Protein AF-A0AAW2WZ30-F1 (afdb_monomer_lite)

Foldseek 3Di:
DDPDDDDPVVVVVLVVLLVVLLCLLQPVQDDPVVSVVLSVQLVVLVVVLCVLVVDDDVCVVPVVCVVVSVVCSVVVCVVSVVSNVVSSVVSLVSLVVVVVVVVPDDDDDDVVVVVSCPRNSNVLVVVQVVQPDPPDRSDPVVSSVVSVVSSVD

pLDDT: mean 79.48, std 13.94, range [42.12, 94.94]

Structure (mmCIF, N/CA/C/O backbone):
data_AF-A0AAW2WZ30-F1
#
_entry.id   AF-A0AAW2WZ30-F1
#
loop_
_atom_site.group_PDB
_atom_site.id
_atom_site.type_symbol
_atom_site.label_atom_id
_atom_site.label_alt_id
_atom_site.label_comp_id
_atom_site.label_asym_id
_atom_site.label_entity_id
_atom_site.label_seq_id
_atom_site.pdbx_PDB_ins_code
_atom_site.Cartn_x
_atom_site.Cartn_y
_atom_site.Cartn_z
_atom_site.occupancy
_atom_site.B_iso_or_equiv
_atom_site.auth_seq_id
_atom_site.auth_comp_id
_atom_site.auth_asym_id
_atom_site.auth_atom_id
_atom_site.pdbx_PDB_model_num
ATOM 1 N N . MET A 1 1 ? 11.221 -29.443 4.998 1.00 47.12 1 MET A N 1
ATOM 2 C CA . MET A 1 1 ? 10.016 -29.502 5.860 1.00 47.12 1 MET A CA 1
ATOM 3 C C . MET A 1 1 ? 10.246 -30.520 6.968 1.00 47.12 1 MET A C 1
ATOM 5 O O . MET A 1 1 ? 10.674 -31.625 6.665 1.00 47.12 1 MET A O 1
ATOM 9 N N . LYS A 1 2 ? 10.023 -30.163 8.240 1.00 51.22 2 LYS A N 1
ATOM 10 C CA . LYS A 1 2 ? 9.984 -31.141 9.343 1.00 51.22 2 LYS A CA 1
ATOM 11 C C . LYS A 1 2 ? 8.551 -31.670 9.441 1.00 51.22 2 LYS A C 1
ATOM 13 O O . LYS A 1 2 ? 7.633 -30.878 9.621 1.00 51.22 2 LYS A O 1
ATOM 18 N N . ILE A 1 3 ? 8.370 -32.974 9.265 1.00 60.03 3 ILE A N 1
ATOM 19 C CA . ILE A 1 3 ? 7.062 -33.644 9.291 1.00 60.03 3 ILE A CA 1
ATOM 20 C C . ILE A 1 3 ? 6.473 -33.548 10.711 1.00 60.03 3 ILE A C 1
ATOM 22 O O . ILE A 1 3 ? 7.181 -33.813 11.680 1.00 60.03 3 ILE A O 1
ATOM 26 N N . GLY A 1 4 ? 5.198 -33.152 10.830 1.00 79.25 4 GLY A N 1
ATOM 27 C CA . GLY A 1 4 ? 4.435 -33.222 12.087 1.00 79.25 4 GLY A CA 1
ATOM 28 C C . GLY A 1 4 ? 4.321 -31.945 12.935 1.00 79.25 4 GLY A C 1
ATOM 29 O O . GLY A 1 4 ? 3.899 -32.047 14.083 1.00 79.25 4 GLY A O 1
ATOM 30 N N . LYS A 1 5 ? 4.668 -30.750 12.429 1.00 80.44 5 LYS A N 1
ATOM 31 C CA . LYS A 1 5 ? 4.358 -29.484 13.128 1.00 80.44 5 LYS A CA 1
ATOM 32 C C . LYS A 1 5 ? 2.997 -28.917 12.692 1.00 80.44 5 LYS A C 1
ATOM 34 O O . LYS A 1 5 ? 2.719 -28.961 11.494 1.00 80.44 5 LYS A O 1
ATOM 39 N N . PRO A 1 6 ? 2.188 -28.359 13.617 1.00 80.75 6 PRO A N 1
ATOM 40 C CA . PRO A 1 6 ? 1.006 -27.577 13.260 1.00 80.75 6 PRO A CA 1
ATOM 41 C C . PRO A 1 6 ? 1.388 -26.451 12.292 1.00 80.75 6 PRO A C 1
ATOM 43 O O . PRO A 1 6 ? 2.414 -25.799 12.489 1.00 80.75 6 PRO A O 1
ATOM 46 N N . ILE A 1 7 ? 0.589 -26.264 11.243 1.00 80.56 7 ILE A N 1
ATOM 47 C CA . ILE A 1 7 ? 0.763 -25.198 10.250 1.00 80.56 7 ILE A CA 1
ATOM 48 C C . ILE A 1 7 ? -0.350 -24.179 10.477 1.00 80.56 7 ILE A C 1
ATOM 50 O O . ILE A 1 7 ? -1.525 -24.546 10.481 1.00 80.56 7 ILE A O 1
ATOM 54 N N . GLU A 1 8 ? 0.013 -22.909 10.630 1.00 86.31 8 GLU A N 1
ATOM 55 C CA . GLU A 1 8 ? -0.953 -21.812 10.649 1.00 86.31 8 GLU A CA 1
ATOM 56 C C . GLU A 1 8 ? -1.361 -21.475 9.213 1.00 86.31 8 GLU A C 1
ATOM 58 O O . GLU A 1 8 ? -0.700 -20.711 8.514 1.00 86.31 8 GLU A O 1
ATOM 63 N N . ILE A 1 9 ? -2.444 -22.101 8.744 1.00 88.00 9 ILE A N 1
ATOM 64 C CA . ILE A 1 9 ? -2.925 -21.943 7.361 1.00 88.00 9 ILE A CA 1
ATOM 65 C C . ILE A 1 9 ? -3.251 -20.473 7.061 1.00 88.00 9 ILE A C 1
ATOM 67 O O . ILE A 1 9 ? -2.940 -20.006 5.973 1.00 88.00 9 ILE A O 1
ATOM 71 N N . GLY A 1 10 ? -3.820 -19.737 8.024 1.00 83.94 10 GLY A N 1
ATOM 72 C CA . GLY A 1 10 ? -4.145 -18.317 7.857 1.00 83.94 10 GLY A CA 1
ATOM 73 C C . GLY A 1 10 ? -2.911 -17.453 7.592 1.00 83.94 10 GLY A C 1
ATOM 74 O O . GLY A 1 10 ? -2.889 -16.706 6.618 1.00 83.94 10 GLY A O 1
ATOM 75 N N . GLU A 1 11 ? -1.854 -17.612 8.395 1.00 81.56 11 GLU A N 1
ATOM 76 C CA . GLU A 1 11 ? -0.591 -16.897 8.182 1.00 81.56 11 GLU A CA 1
ATOM 77 C C . GLU A 1 11 ? 0.057 -17.297 6.848 1.00 81.56 11 GLU A C 1
ATOM 79 O O . GLU A 1 11 ? 0.537 -16.440 6.107 1.00 81.56 11 GLU A O 1
ATOM 84 N N . LEU A 1 12 ? 0.032 -18.590 6.504 1.00 83.75 12 LEU A N 1
ATOM 85 C CA . LEU A 1 12 ? 0.609 -19.092 5.258 1.00 83.75 12 LEU A CA 1
ATOM 86 C C . LEU A 1 12 ? -0.102 -18.538 4.016 1.00 83.75 12 LEU A C 1
ATOM 88 O O . LEU A 1 12 ? 0.566 -18.135 3.062 1.00 83.75 12 LEU A O 1
ATOM 92 N N . VAL A 1 13 ? -1.437 -18.529 4.015 1.00 87.06 13 VAL A N 1
ATOM 93 C CA . VAL A 1 13 ? -2.237 -17.996 2.905 1.00 87.06 13 VAL A CA 1
ATOM 94 C C . VAL A 1 13 ? -1.999 -16.495 2.767 1.00 87.06 13 VAL A C 1
ATOM 96 O O . VAL A 1 13 ? -1.636 -16.062 1.678 1.00 87.06 13 VAL A O 1
ATOM 99 N N . PHE A 1 14 ? -2.062 -15.738 3.868 1.00 81.25 14 PHE A N 1
ATOM 100 C CA . PHE A 1 14 ? -1.790 -14.297 3.868 1.00 81.25 14 PHE A CA 1
ATOM 101 C C . PHE A 1 14 ? -0.393 -13.969 3.321 1.00 81.25 14 PHE A C 1
ATOM 103 O O . PHE A 1 14 ? -0.215 -13.078 2.495 1.00 81.25 14 PHE A O 1
ATOM 110 N N . LEU A 1 15 ? 0.623 -14.721 3.753 1.00 81.25 15 LEU A N 1
ATOM 111 C CA . LEU A 1 15 ? 1.992 -14.567 3.265 1.00 81.25 15 LEU A CA 1
ATOM 112 C C . LEU A 1 15 ? 2.126 -14.862 1.776 1.00 81.25 15 LEU A C 1
ATOM 114 O O . LEU A 1 15 ? 2.886 -14.194 1.076 1.00 81.25 15 LEU A O 1
ATOM 118 N N . THR A 1 16 ? 1.418 -15.882 1.304 1.00 85.44 16 THR A N 1
ATOM 119 C CA . THR A 1 16 ? 1.439 -16.278 -0.104 1.00 85.44 16 THR A CA 1
ATOM 120 C C . THR A 1 16 ? 0.778 -15.210 -0.965 1.00 85.44 16 THR A C 1
ATOM 122 O O . THR A 1 16 ? 1.360 -14.792 -1.961 1.00 85.44 16 THR A O 1
ATOM 125 N N . GLU A 1 17 ? -0.386 -14.720 -0.549 1.00 83.75 17 GLU A N 1
ATOM 126 C CA . GLU A 1 17 ? -1.117 -13.641 -1.210 1.00 83.75 17 GLU A CA 1
ATOM 127 C C . GLU A 1 17 ? -0.282 -12.357 -1.280 1.00 83.75 17 GLU A C 1
ATOM 129 O O . GLU A 1 17 ? -0.056 -11.814 -2.363 1.00 83.75 17 GLU A O 1
ATOM 134 N N . LEU A 1 18 ? 0.301 -11.944 -0.150 1.00 79.81 18 LEU A N 1
ATOM 135 C CA . LEU A 1 18 ? 1.203 -10.800 -0.094 1.00 79.81 18 LEU A CA 1
ATOM 136 C C . LEU A 1 18 ? 2.396 -10.966 -1.045 1.00 79.81 18 LEU A C 1
ATOM 138 O O . LEU A 1 18 ? 2.749 -10.023 -1.748 1.00 79.81 18 LEU A O 1
ATOM 142 N N . ASN A 1 19 ? 3.011 -12.148 -1.104 1.00 81.44 19 ASN A N 1
ATOM 143 C CA . ASN A 1 19 ? 4.126 -12.403 -2.018 1.00 81.44 19 ASN A CA 1
ATOM 144 C C . ASN A 1 19 ? 3.708 -12.319 -3.494 1.00 81.44 19 ASN A C 1
ATOM 146 O O . ASN A 1 19 ? 4.486 -11.826 -4.314 1.00 81.44 19 ASN A O 1
ATOM 150 N N . VAL A 1 20 ? 2.495 -12.762 -3.841 1.00 84.50 20 VAL A N 1
ATOM 151 C CA . VAL A 1 20 ? 1.940 -12.614 -5.196 1.00 84.50 20 VAL A CA 1
ATOM 152 C C . VAL A 1 20 ? 1.761 -11.134 -5.527 1.00 84.50 20 VAL A C 1
ATOM 154 O O . VAL A 1 20 ? 2.257 -10.681 -6.555 1.00 84.50 20 VAL A O 1
ATOM 157 N N . ILE A 1 21 ? 1.138 -10.358 -4.639 1.00 79.62 21 ILE A N 1
ATOM 158 C CA . ILE A 1 21 ? 0.915 -8.919 -4.840 1.00 79.62 21 ILE A CA 1
ATOM 159 C C . ILE A 1 21 ? 2.245 -8.172 -4.966 1.00 79.62 21 ILE A C 1
ATOM 161 O O . ILE A 1 21 ? 2.429 -7.399 -5.900 1.00 79.62 21 ILE A O 1
ATOM 165 N N . LEU A 1 22 ? 3.212 -8.441 -4.086 1.00 79.50 22 LEU A N 1
ATOM 166 C CA . LEU A 1 22 ? 4.553 -7.855 -4.165 1.00 79.50 22 LEU A CA 1
ATOM 167 C C . LEU A 1 22 ? 5.239 -8.166 -5.502 1.00 79.50 22 LEU A C 1
ATOM 169 O O . LEU A 1 22 ? 5.896 -7.298 -6.076 1.00 79.50 22 LEU A O 1
ATOM 173 N N . SER A 1 23 ? 5.037 -9.375 -6.025 1.00 80.06 23 SER A N 1
ATOM 174 C CA . SER A 1 23 ? 5.562 -9.786 -7.330 1.00 80.06 23 SER A CA 1
ATOM 175 C C . SER A 1 23 ? 4.867 -9.060 -8.487 1.00 80.06 23 SER A C 1
ATOM 177 O O . SER A 1 23 ? 5.534 -8.679 -9.443 1.00 80.06 23 SER A O 1
ATOM 179 N N . LEU A 1 24 ? 3.555 -8.807 -8.399 1.00 81.50 24 LEU A N 1
ATOM 180 C CA . LEU A 1 24 ? 2.819 -7.994 -9.380 1.00 81.50 24 LEU A CA 1
ATOM 181 C C . LEU A 1 24 ? 3.269 -6.530 -9.368 1.00 81.50 24 LEU A C 1
ATOM 183 O O . LEU A 1 24 ? 3.319 -5.886 -10.414 1.00 81.50 24 LEU A O 1
ATOM 187 N N . LEU A 1 25 ? 3.587 -6.006 -8.184 1.00 75.38 25 LEU A N 1
ATOM 188 C CA . LEU A 1 25 ? 4.002 -4.622 -8.015 1.00 75.38 25 LEU A CA 1
ATOM 189 C C . LEU A 1 25 ? 5.426 -4.390 -8.534 1.00 75.38 25 LEU A C 1
ATOM 191 O O . LEU A 1 25 ? 5.684 -3.357 -9.147 1.00 75.38 25 LEU A O 1
ATOM 195 N N . TRP A 1 26 ? 6.374 -5.270 -8.186 1.00 74.81 26 TRP A N 1
ATOM 196 C CA . TRP A 1 26 ? 7.818 -4.990 -8.315 1.00 74.81 26 TRP A CA 1
ATOM 197 C C . TRP A 1 26 ? 8.524 -5.911 -9.301 1.00 74.81 26 TRP A C 1
ATOM 199 O O . TRP A 1 26 ? 9.730 -5.752 -9.495 1.00 74.81 26 TRP A O 1
ATOM 209 N N . GLY A 1 27 ? 7.798 -6.880 -9.869 1.00 70.38 27 GLY A N 1
ATOM 210 C CA . GLY A 1 27 ? 8.288 -7.830 -10.860 1.00 70.38 27 GLY A CA 1
ATOM 211 C C . GLY A 1 27 ? 9.645 -8.444 -10.509 1.00 70.38 27 GLY A C 1
ATOM 212 O O . GLY A 1 27 ? 10.018 -8.614 -9.346 1.00 70.38 27 GLY A O 1
ATOM 213 N N . GLY A 1 28 ? 10.415 -8.746 -11.553 1.00 64.38 28 GLY A N 1
ATOM 214 C CA . GLY A 1 28 ? 11.861 -8.973 -11.461 1.00 64.38 28 GLY A CA 1
ATOM 215 C C . GLY A 1 28 ? 12.677 -7.684 -11.609 1.00 64.38 28 GLY A C 1
ATOM 216 O O . GLY A 1 28 ? 13.839 -7.745 -12.002 1.00 64.38 28 GLY A O 1
ATOM 217 N N . THR A 1 29 ? 12.058 -6.518 -11.410 1.00 63.28 29 THR A N 1
ATOM 218 C CA . THR A 1 29 ? 12.604 -5.221 -11.824 1.00 63.28 29 THR A CA 1
ATOM 219 C C . THR A 1 29 ? 13.444 -4.568 -10.731 1.00 63.28 29 THR A C 1
ATOM 221 O O . THR A 1 29 ? 14.474 -3.977 -11.034 1.00 63.28 29 THR A O 1
ATOM 224 N N . ILE A 1 30 ? 13.086 -4.706 -9.455 1.00 69.00 30 ILE A N 1
ATOM 225 C CA . ILE A 1 30 ? 13.880 -4.139 -8.354 1.00 69.00 30 ILE A CA 1
ATOM 226 C C . ILE A 1 30 ? 15.007 -5.106 -7.953 1.00 69.00 30 ILE A C 1
AT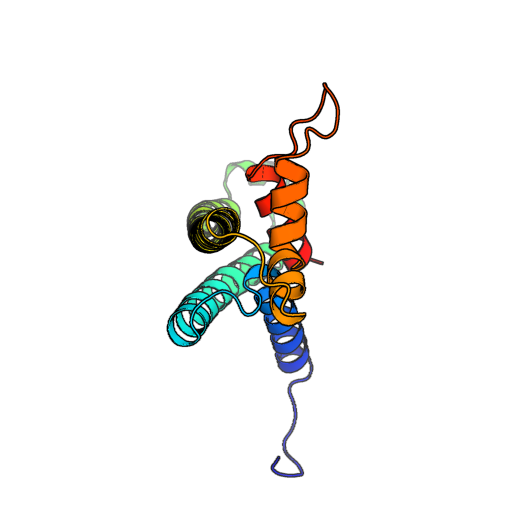OM 228 O O . ILE A 1 30 ? 14.760 -6.298 -7.777 1.00 69.00 30 ILE A O 1
ATOM 232 N N . ASP A 1 31 ? 16.225 -4.577 -7.760 1.00 79.12 31 ASP A N 1
ATOM 233 C CA . ASP A 1 31 ? 17.359 -5.311 -7.170 1.00 79.12 31 ASP A CA 1
ATOM 234 C C . ASP A 1 31 ? 16.919 -6.107 -5.933 1.00 79.12 31 ASP A C 1
ATOM 236 O O . ASP A 1 31 ? 16.194 -5.576 -5.091 1.00 79.12 31 ASP A O 1
ATOM 240 N N . GLU A 1 32 ? 17.366 -7.357 -5.799 1.00 78.75 32 GLU A N 1
ATOM 241 C CA . GLU A 1 32 ? 16.876 -8.271 -4.761 1.00 78.75 32 GLU A CA 1
ATOM 242 C C . GLU A 1 32 ? 17.004 -7.691 -3.345 1.00 78.75 32 GLU A C 1
ATOM 244 O O . GLU A 1 32 ? 16.078 -7.823 -2.546 1.00 78.75 32 GLU A O 1
ATOM 249 N N . GLN A 1 33 ? 18.086 -6.968 -3.032 1.00 82.25 33 GLN A N 1
ATOM 250 C CA . GLN A 1 33 ? 18.263 -6.372 -1.704 1.00 82.25 33 GLN A CA 1
ATOM 251 C C . GLN A 1 33 ? 17.287 -5.218 -1.468 1.00 82.25 33 GLN A C 1
ATOM 253 O O . GLN A 1 33 ? 16.720 -5.068 -0.379 1.00 82.25 33 GLN A O 1
ATOM 258 N N . LYS A 1 34 ? 17.080 -4.382 -2.491 1.00 80.19 34 LYS A N 1
ATOM 259 C CA . LYS A 1 34 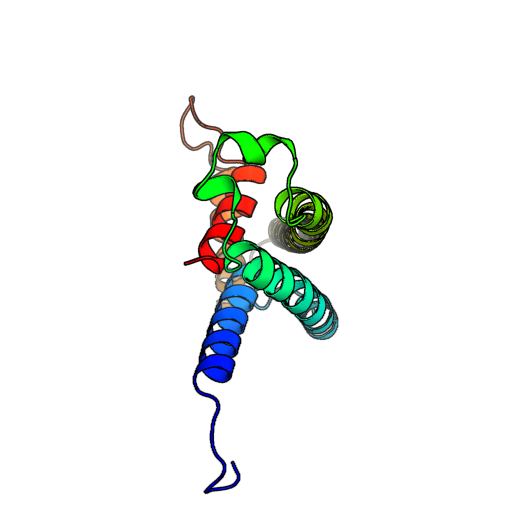? 16.115 -3.279 -2.436 1.00 80.19 34 LYS A CA 1
ATOM 260 C C . LYS A 1 34 ? 14.683 -3.813 -2.385 1.00 80.19 34 LYS A C 1
ATOM 262 O O . LYS A 1 34 ? 13.885 -3.282 -1.613 1.00 80.19 34 LYS A O 1
ATOM 267 N N . ARG A 1 35 ? 14.392 -4.887 -3.124 1.00 81.62 35 ARG A N 1
ATOM 268 C CA . ARG A 1 35 ? 13.131 -5.631 -3.104 1.00 81.62 35 ARG A CA 1
ATOM 269 C C . ARG A 1 35 ? 12.860 -6.148 -1.700 1.00 81.62 35 ARG A C 1
ATOM 271 O O . ARG A 1 35 ? 11.846 -5.800 -1.122 1.00 81.62 35 ARG A O 1
ATOM 278 N N . ASP A 1 36 ? 13.784 -6.872 -1.086 1.00 84.56 36 ASP A N 1
ATOM 279 C CA . ASP A 1 36 ? 13.568 -7.440 0.247 1.00 84.56 36 ASP A CA 1
ATOM 280 C C . ASP A 1 36 ? 13.343 -6.346 1.309 1.00 84.56 36 ASP A C 1
ATOM 282 O O . ASP A 1 36 ? 12.448 -6.449 2.156 1.00 84.56 36 ASP A O 1
ATOM 286 N N . LYS A 1 37 ? 14.096 -5.239 1.223 1.00 86.94 37 LYS A N 1
ATOM 287 C CA . LYS A 1 37 ? 13.954 -4.093 2.132 1.00 86.94 37 LYS A CA 1
ATOM 288 C C . LYS A 1 37 ? 12.623 -3.357 1.960 1.00 86.94 37 LYS A C 1
ATOM 290 O O . LYS A 1 37 ? 12.002 -2.988 2.962 1.00 86.94 37 LYS A O 1
ATOM 295 N N . LEU A 1 38 ? 12.201 -3.075 0.727 1.00 84.50 38 LEU A N 1
ATOM 296 C CA . LEU A 1 38 ? 10.876 -2.501 0.478 1.00 84.50 38 LEU A CA 1
ATOM 297 C C . LEU A 1 38 ? 9.797 -3.498 0.912 1.00 84.50 38 LEU A C 1
ATOM 299 O O . LEU A 1 38 ? 8.808 -3.083 1.503 1.00 84.50 38 LEU A O 1
ATOM 303 N N . GLY A 1 39 ? 10.023 -4.799 0.696 1.00 84.12 39 GLY A N 1
ATOM 304 C CA . GLY A 1 39 ? 9.120 -5.924 0.982 1.00 84.12 39 GLY A CA 1
ATOM 305 C C . GLY A 1 39 ? 8.718 -5.952 2.432 1.00 84.12 39 GLY A C 1
ATOM 306 O O . GLY A 1 39 ? 7.539 -5.890 2.773 1.00 84.12 39 GLY A O 1
ATOM 307 N N . ALA A 1 40 ? 9.732 -5.960 3.291 1.00 87.38 40 ALA A N 1
ATOM 308 C CA . ALA A 1 40 ? 9.554 -5.923 4.729 1.00 87.38 40 ALA A CA 1
ATOM 309 C C . ALA A 1 40 ? 8.813 -4.658 5.193 1.00 87.38 40 ALA A C 1
ATOM 311 O O . ALA A 1 40 ? 7.920 -4.746 6.035 1.00 87.38 40 ALA A O 1
ATOM 312 N N . GLN A 1 41 ? 9.145 -3.488 4.634 1.00 88.69 41 GLN A N 1
ATOM 313 C CA . GLN A 1 41 ? 8.480 -2.231 4.991 1.00 88.69 41 GLN A CA 1
ATOM 314 C C . GLN A 1 41 ? 7.021 -2.200 4.535 1.00 88.69 41 GLN A C 1
ATOM 316 O O . GLN A 1 41 ? 6.152 -1.826 5.317 1.00 88.69 41 GLN A O 1
ATOM 321 N N . PHE A 1 42 ? 6.746 -2.617 3.300 1.00 86.00 42 PHE A N 1
ATOM 322 C CA . PHE A 1 42 ? 5.395 -2.689 2.757 1.00 86.00 42 PHE A CA 1
ATOM 323 C C . PHE A 1 42 ? 4.552 -3.645 3.589 1.00 86.00 42 PHE A C 1
ATOM 325 O O . PHE A 1 42 ? 3.505 -3.251 4.089 1.00 86.00 42 PHE A O 1
ATOM 332 N N . ARG A 1 43 ? 5.070 -4.853 3.846 1.00 85.31 43 ARG A N 1
ATOM 333 C CA . ARG A 1 43 ? 4.428 -5.856 4.698 1.00 85.31 43 ARG A CA 1
ATOM 334 C C . ARG A 1 43 ? 4.052 -5.298 6.068 1.00 85.31 43 ARG A C 1
ATOM 336 O O . ARG A 1 43 ? 2.913 -5.466 6.482 1.00 85.31 43 ARG A O 1
ATOM 343 N N . ASP A 1 44 ? 4.979 -4.640 6.761 1.00 90.19 44 ASP A N 1
ATOM 344 C CA . ASP A 1 44 ? 4.733 -4.046 8.083 1.00 90.19 44 ASP A CA 1
ATOM 345 C C . ASP A 1 44 ? 3.613 -2.995 8.048 1.00 90.19 44 ASP A C 1
ATOM 347 O O . ASP A 1 44 ? 2.690 -3.014 8.865 1.00 90.19 44 ASP A O 1
ATOM 351 N N . LYS A 1 45 ? 3.663 -2.081 7.073 1.00 90.69 45 LYS A N 1
ATOM 352 C CA . LYS A 1 45 ? 2.682 -0.994 6.961 1.00 90.69 45 LYS A CA 1
ATOM 353 C C . LYS A 1 45 ? 1.308 -1.513 6.569 1.00 90.69 45 LYS A C 1
ATOM 355 O O . LYS A 1 45 ? 0.305 -1.048 7.096 1.00 90.69 45 LYS A O 1
ATOM 360 N N . VAL A 1 46 ? 1.271 -2.479 5.668 1.00 84.94 46 VAL A N 1
ATOM 361 C CA . VAL A 1 46 ? 0.039 -3.029 5.131 1.00 84.94 46 VAL A CA 1
ATOM 362 C C . VAL A 1 46 ? -0.633 -3.981 6.120 1.00 84.94 46 VAL A C 1
ATOM 364 O O . VAL A 1 46 ? -1.843 -3.899 6.288 1.00 84.94 46 VAL A O 1
ATOM 367 N N . LEU A 1 47 ? 0.127 -4.780 6.875 1.00 87.38 47 LEU A N 1
ATOM 368 C CA . LEU A 1 47 ? -0.408 -5.527 8.021 1.00 87.38 47 LEU A CA 1
ATOM 369 C C . LEU A 1 47 ? -1.100 -4.597 9.018 1.00 87.38 47 LEU A C 1
ATOM 371 O O . LEU A 1 47 ? -2.235 -4.844 9.415 1.00 87.38 47 LEU A O 1
ATOM 375 N N . LYS A 1 48 ? -0.454 -3.475 9.364 1.00 91.06 48 LYS A N 1
ATOM 376 C CA . LYS A 1 48 ? -1.068 -2.478 10.245 1.00 91.06 48 LYS A CA 1
ATOM 377 C C . LYS A 1 48 ? -2.343 -1.875 9.636 1.00 91.06 48 LYS A C 1
ATOM 379 O O . LYS A 1 48 ? -3.272 -1.548 10.369 1.00 91.06 48 LYS A O 1
ATOM 384 N N . LEU A 1 49 ? -2.390 -1.707 8.315 1.00 89.75 49 LEU A N 1
ATOM 385 C CA . LEU A 1 49 ? -3.568 -1.191 7.621 1.00 89.75 49 LEU A CA 1
ATOM 386 C C . LEU A 1 49 ? -4.725 -2.198 7.678 1.00 89.75 49 LEU A C 1
ATOM 388 O O . LEU A 1 49 ? -5.833 -1.807 8.033 1.00 89.75 49 LEU A O 1
ATOM 392 N N . VAL A 1 50 ? -4.462 -3.480 7.412 1.00 87.00 50 VAL A N 1
ATOM 393 C CA . VAL A 1 50 ? -5.450 -4.568 7.536 1.00 87.00 50 VAL A CA 1
ATOM 394 C C . VAL A 1 50 ? -6.005 -4.644 8.955 1.00 87.00 50 VAL A C 1
ATOM 396 O O . VAL A 1 50 ? -7.220 -4.706 9.122 1.00 87.00 50 VAL A O 1
ATOM 399 N N . ASP A 1 51 ? -5.148 -4.553 9.974 1.00 90.00 51 ASP A N 1
ATOM 400 C CA . ASP A 1 51 ? -5.580 -4.543 11.376 1.00 90.00 51 ASP A CA 1
ATOM 401 C C . ASP A 1 51 ? -6.522 -3.371 11.687 1.00 90.00 51 ASP A C 1
ATOM 403 O O . ASP A 1 51 ? -7.510 -3.537 12.403 1.00 90.00 51 ASP A O 1
ATOM 407 N N . LEU A 1 52 ? -6.240 -2.177 11.152 1.00 91.69 52 LEU A N 1
ATOM 408 C CA . LEU A 1 52 ? -7.091 -1.000 11.344 1.00 91.69 52 LEU A CA 1
ATOM 409 C C . LEU A 1 52 ? -8.443 -1.144 10.639 1.00 91.69 52 LEU A C 1
ATOM 411 O O . LEU A 1 52 ? -9.459 -0.749 11.206 1.00 91.69 52 LEU A O 1
ATOM 415 N N . LEU A 1 53 ? -8.457 -1.713 9.434 1.00 87.69 53 LEU A N 1
ATOM 416 C CA . LEU A 1 53 ? -9.660 -1.887 8.617 1.00 87.69 53 LEU A CA 1
ATOM 417 C C . LEU A 1 53 ? -10.544 -3.042 9.094 1.00 87.69 53 LEU A C 1
ATOM 419 O O . LEU A 1 53 ? -11.765 -2.962 9.004 1.00 87.69 53 LEU A O 1
ATOM 423 N N . GLY A 1 54 ? -9.936 -4.109 9.617 1.00 87.94 54 GLY A N 1
ATOM 424 C CA . GLY A 1 54 ? -10.644 -5.250 10.195 1.00 87.94 54 GLY A CA 1
ATOM 425 C C . GLY A 1 54 ? -11.174 -4.987 11.607 1.00 87.94 54 GLY A C 1
ATOM 426 O O . GLY A 1 54 ? -11.976 -5.767 12.127 1.00 87.94 54 GLY A O 1
ATOM 427 N N . LYS A 1 55 ? -10.744 -3.896 12.252 1.00 90.38 55 LYS A N 1
ATOM 428 C CA . LYS A 1 55 ? -11.188 -3.522 13.595 1.00 90.38 55 LYS A CA 1
ATOM 429 C C . LYS A 1 55 ? -12.638 -3.022 13.553 1.00 90.38 55 LYS A C 1
ATOM 431 O O . LYS A 1 55 ? -12.919 -2.054 12.850 1.00 90.38 55 LYS A O 1
ATOM 436 N N . PRO A 1 56 ? -13.558 -3.584 14.362 1.00 89.00 56 PRO A N 1
ATOM 437 C CA . PRO A 1 56 ? -14.916 -3.059 14.460 1.00 89.00 56 PRO A CA 1
ATOM 438 C C . PRO A 1 56 ? -14.903 -1.584 14.872 1.00 89.00 56 PRO A C 1
ATOM 440 O O . PRO A 1 56 ? -14.3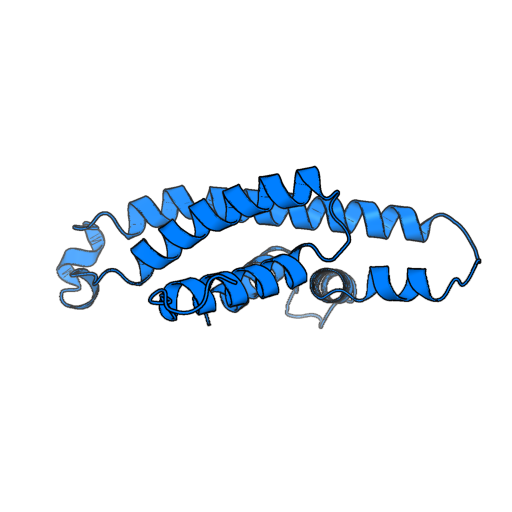18 -1.250 15.905 1.00 89.00 56 PRO A O 1
ATOM 443 N N . ASN A 1 57 ? -15.558 -0.718 14.100 1.00 90.62 57 ASN A N 1
ATOM 444 C CA . ASN A 1 57 ? -15.660 0.709 14.388 1.00 90.62 57 ASN A CA 1
ATOM 445 C C . ASN A 1 57 ? -17.044 1.046 14.962 1.00 90.62 57 ASN A C 1
ATOM 447 O O . ASN A 1 57 ? -18.067 0.930 14.296 1.00 90.62 57 ASN A O 1
ATOM 451 N N . ILE A 1 58 ? -17.082 1.499 16.213 1.00 90.94 58 ILE A N 1
ATOM 452 C CA . ILE A 1 58 ? -18.290 1.908 16.940 1.00 90.94 58 ILE A CA 1
ATOM 453 C C . ILE A 1 58 ? -19.035 3.011 16.180 1.00 90.94 58 ILE A C 1
ATOM 455 O O . ILE A 1 58 ? -20.265 3.057 16.210 1.00 90.94 58 ILE A O 1
ATOM 459 N N . SER A 1 59 ? -18.307 3.878 15.477 1.00 89.88 59 SER A N 1
ATOM 460 C CA . SER A 1 59 ? -18.887 4.975 14.701 1.00 89.88 59 SER A CA 1
ATOM 461 C C . SER A 1 59 ? -19.772 4.497 13.549 1.00 89.88 59 SER A C 1
ATOM 463 O O . SER A 1 59 ? -20.710 5.206 13.189 1.00 89.88 59 SER A O 1
ATOM 465 N N . ASP A 1 60 ? -19.525 3.293 13.027 1.00 88.12 60 ASP A N 1
ATOM 466 C CA . ASP A 1 60 ? -20.327 2.699 11.952 1.00 88.12 60 ASP A CA 1
ATOM 467 C C . ASP A 1 60 ? -21.708 2.258 12.468 1.00 88.12 60 ASP A C 1
ATOM 469 O O . ASP A 1 60 ? -22.688 2.257 11.726 1.00 88.12 60 ASP A O 1
ATOM 473 N N . TYR A 1 61 ? -21.811 1.946 13.767 1.00 91.50 61 TYR A N 1
ATOM 474 C CA . TYR A 1 61 ? -23.067 1.595 14.442 1.00 91.50 61 TYR A CA 1
ATOM 475 C C . TYR A 1 61 ? -23.770 2.816 15.050 1.00 91.50 61 TYR A C 1
ATOM 477 O O . TYR A 1 61 ? -24.996 2.846 15.158 1.00 91.50 61 TYR A O 1
ATOM 485 N N . PHE A 1 62 ? -23.000 3.830 15.455 1.00 93.19 62 PHE A N 1
ATOM 486 C CA . PHE A 1 62 ? -23.495 5.047 16.096 1.00 93.19 62 PHE A CA 1
ATOM 487 C C . PHE A 1 62 ? -22.963 6.292 15.369 1.00 93.19 62 PHE A C 1
ATOM 489 O O . PHE A 1 62 ? -21.990 6.897 15.827 1.00 93.19 62 PHE A O 1
ATOM 496 N N . PRO A 1 63 ? -23.627 6.754 14.291 1.00 87.69 63 PRO A N 1
ATOM 497 C CA . PRO A 1 63 ? -23.126 7.839 13.438 1.00 87.69 63 PRO A CA 1
ATOM 498 C C . PRO A 1 63 ? -22.835 9.158 14.169 1.00 87.69 63 PRO A C 1
ATOM 500 O O . PRO A 1 63 ? -21.971 9.930 13.763 1.00 87.69 63 PRO A O 1
ATOM 503 N N . VAL A 1 64 ? -23.515 9.418 15.293 1.00 93.56 64 VAL A N 1
ATOM 504 C CA . VAL A 1 64 ? -23.266 10.596 16.147 1.00 93.56 64 VAL A CA 1
ATOM 505 C C . VAL A 1 64 ? -21.828 10.618 16.691 1.00 93.56 64 VAL A C 1
ATOM 507 O O . VAL A 1 64 ? -21.288 11.695 16.958 1.00 93.56 64 VAL A O 1
ATOM 510 N N . LEU A 1 65 ? -21.201 9.444 16.833 1.00 90.31 65 LEU A N 1
ATOM 511 C CA . LEU A 1 65 ? -19.837 9.285 17.330 1.00 90.31 65 LEU A CA 1
ATOM 512 C C . LEU A 1 65 ? -18.759 9.435 16.244 1.00 90.31 65 LEU A C 1
ATOM 514 O O . LEU A 1 65 ? -17.600 9.652 16.593 1.00 90.31 65 LEU A O 1
ATOM 518 N N . ALA A 1 66 ? -19.128 9.406 14.957 1.00 86.88 66 ALA A N 1
ATOM 519 C CA . ALA A 1 66 ? -18.177 9.403 13.842 1.00 86.88 66 ALA A CA 1
ATOM 520 C C . ALA A 1 66 ? -17.213 10.593 13.856 1.00 86.88 66 ALA A C 1
ATOM 522 O O . ALA A 1 66 ? -16.014 10.428 13.666 1.00 86.88 66 ALA A O 1
ATOM 523 N N . LYS A 1 67 ? -17.704 11.788 14.196 1.00 89.06 67 LYS A N 1
ATOM 524 C CA . LYS A 1 67 ? -16.881 13.008 14.258 1.00 89.06 67 LYS A CA 1
ATOM 525 C C . LYS A 1 67 ? -15.789 12.998 15.336 1.00 89.06 67 LYS A C 1
ATOM 527 O O . LYS A 1 67 ? -14.962 13.904 15.352 1.00 89.06 67 LYS A O 1
ATOM 532 N N . PHE A 1 68 ? -15.835 12.058 16.281 1.00 90.44 68 PHE A N 1
ATOM 533 C CA . PHE A 1 68 ? -14.891 12.004 17.396 1.00 90.44 68 PHE A CA 1
ATOM 534 C C . PHE A 1 68 ? -13.755 11.008 17.178 1.00 90.44 68 PHE A C 1
ATOM 536 O O . PHE A 1 68 ? -12.803 11.052 17.953 1.00 90.44 68 PHE A O 1
ATOM 543 N N . ASP A 1 69 ? -13.858 10.121 16.178 1.00 90.31 69 ASP A N 1
ATOM 544 C CA . ASP A 1 69 ? -12.895 9.037 15.941 1.00 90.31 69 ASP A CA 1
ATOM 545 C C . ASP A 1 69 ? -12.520 8.312 17.250 1.00 90.31 69 ASP A C 1
ATOM 547 O O . ASP A 1 69 ? -11.361 8.240 17.655 1.00 90.31 69 ASP A O 1
ATOM 551 N N . VAL A 1 70 ? -13.538 7.821 17.972 1.00 90.94 70 VAL A N 1
ATOM 552 C CA . VAL A 1 70 ? -13.414 7.307 19.355 1.00 90.94 70 VAL A CA 1
ATOM 553 C C . VAL A 1 70 ? -12.330 6.231 19.496 1.00 90.94 70 VAL A C 1
ATOM 555 O O . VAL A 1 70 ? -11.712 6.099 20.551 1.00 90.94 70 VAL A O 1
ATOM 558 N N . GLN A 1 71 ? -12.088 5.460 18.435 1.00 93.69 71 GLN A N 1
ATOM 559 C CA . GLN A 1 71 ? -11.106 4.375 18.410 1.00 93.69 71 GLN A CA 1
ATOM 560 C C . GLN A 1 71 ? -9.788 4.743 17.725 1.00 93.69 71 GLN A C 1
ATOM 562 O O . GLN A 1 71 ? -8.906 3.885 17.652 1.00 93.69 71 GLN A O 1
ATOM 567 N N . GLY A 1 72 ? -9.656 5.977 17.233 1.00 93.12 72 GLY A N 1
ATOM 568 C CA . GLY A 1 72 ? -8.472 6.465 16.536 1.00 93.12 72 GLY A CA 1
ATOM 569 C C . GLY A 1 72 ? -8.242 5.836 15.160 1.00 93.12 72 GLY A C 1
ATOM 570 O O . GLY A 1 72 ? -7.142 5.973 14.630 1.00 93.12 72 GLY A O 1
ATOM 571 N N . ILE A 1 73 ? -9.219 5.112 14.600 1.00 92.94 73 ILE A N 1
ATOM 572 C CA . ILE A 1 73 ? -9.053 4.344 13.356 1.00 92.94 73 ILE A CA 1
ATOM 573 C C . ILE A 1 73 ? -8.784 5.297 12.195 1.00 92.94 73 ILE A C 1
ATOM 575 O O . ILE A 1 73 ? -7.846 5.082 11.423 1.00 92.94 73 ILE A O 1
ATOM 579 N N . GLU A 1 74 ? -9.560 6.376 12.091 1.00 90.88 74 GLU A N 1
ATOM 580 C CA . GLU A 1 74 ? -9.397 7.352 11.016 1.00 90.88 74 GLU A CA 1
ATOM 581 C C . GLU A 1 74 ? -8.051 8.075 11.148 1.00 90.88 74 GLU A C 1
ATOM 583 O O . GLU A 1 74 ? -7.295 8.198 10.180 1.00 90.88 74 GLU A O 1
ATOM 588 N N . LYS A 1 75 ? -7.707 8.507 12.364 1.00 93.69 75 LYS A N 1
ATOM 589 C CA . LYS A 1 75 ? -6.445 9.183 12.662 1.00 93.69 75 LYS A CA 1
ATOM 590 C C . LYS A 1 75 ? -5.235 8.302 12.367 1.00 93.69 75 LYS A C 1
ATOM 592 O O . LYS A 1 75 ? -4.274 8.778 11.763 1.00 93.69 75 LYS A O 1
ATOM 597 N N . GLU A 1 76 ? -5.250 7.041 12.789 1.00 94.75 76 GLU A N 1
ATOM 598 C CA . GLU A 1 76 ? -4.142 6.118 12.539 1.00 94.75 76 GLU A CA 1
ATOM 599 C C . GLU A 1 76 ? -4.009 5.783 11.055 1.00 94.75 76 GLU A C 1
ATOM 601 O O . GLU A 1 76 ? -2.895 5.822 10.528 1.00 94.75 76 GLU A O 1
ATOM 606 N N . THR A 1 77 ? -5.127 5.551 10.363 1.00 92.81 77 THR A N 1
ATOM 607 C CA . THR A 1 77 ? -5.140 5.308 8.913 1.00 92.81 77 THR A CA 1
ATOM 608 C C . THR A 1 77 ? -4.572 6.507 8.157 1.00 92.81 77 THR A C 1
ATOM 610 O O . THR A 1 77 ? -3.723 6.342 7.285 1.00 92.81 77 THR A O 1
ATOM 613 N N . ARG A 1 78 ? -4.941 7.732 8.551 1.00 94.12 78 ARG A N 1
ATOM 614 C CA . ARG A 1 78 ? -4.433 8.981 7.960 1.00 94.12 78 ARG A CA 1
ATOM 615 C C . ARG A 1 78 ? -2.922 9.164 8.128 1.00 94.12 78 ARG A C 1
ATOM 617 O O . ARG A 1 78 ? -2.285 9.765 7.272 1.00 94.12 78 ARG A O 1
ATOM 624 N N . VAL A 1 79 ? -2.339 8.660 9.216 1.00 94.94 79 VAL A N 1
ATOM 625 C CA . VAL A 1 79 ? -0.880 8.689 9.442 1.00 94.94 79 VAL A CA 1
ATOM 626 C C . VAL A 1 79 ? -0.169 7.562 8.690 1.00 94.94 79 VAL A C 1
ATOM 628 O O . VAL A 1 79 ? 0.987 7.715 8.289 1.00 94.94 79 VAL A O 1
ATOM 631 N N . LEU A 1 80 ? -0.834 6.420 8.523 1.00 94.19 80 LEU A N 1
ATOM 632 C CA . LEU A 1 80 ? -0.272 5.231 7.896 1.00 94.19 80 LEU A CA 1
ATOM 633 C C . LEU A 1 80 ? -0.285 5.308 6.365 1.00 94.19 80 LEU A C 1
ATOM 635 O O . LEU A 1 80 ? 0.720 4.960 5.749 1.00 94.19 80 LEU A O 1
ATOM 639 N N . MET A 1 81 ? -1.378 5.792 5.770 1.00 90.88 81 MET A N 1
ATOM 640 C CA . MET A 1 81 ? -1.590 5.794 4.318 1.00 90.88 81 MET A CA 1
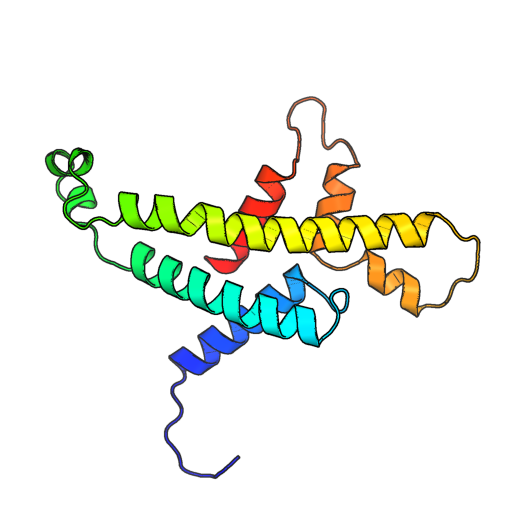ATOM 641 C C . MET A 1 81 ? -0.469 6.499 3.534 1.00 90.88 81 MET A C 1
ATOM 643 O O . MET A 1 81 ? 0.052 5.880 2.609 1.00 90.88 81 MET A O 1
ATOM 647 N N . PRO A 1 82 ? 0.027 7.690 3.933 1.00 93.50 82 PRO A N 1
ATOM 648 C CA . PRO A 1 82 ? 1.123 8.346 3.212 1.00 93.50 82 PRO A CA 1
ATOM 649 C C . PRO A 1 82 ? 2.411 7.512 3.161 1.00 93.50 82 PRO A C 1
ATOM 651 O O . PRO A 1 82 ? 3.170 7.595 2.204 1.00 93.50 82 PRO A O 1
ATOM 654 N N . ARG A 1 83 ? 2.659 6.671 4.175 1.00 93.19 83 ARG A N 1
ATOM 655 C CA . ARG A 1 83 ? 3.836 5.785 4.214 1.00 93.19 83 ARG A CA 1
ATOM 656 C C . ARG A 1 83 ? 3.692 4.609 3.254 1.00 93.19 83 ARG A C 1
ATOM 658 O O . ARG A 1 83 ? 4.690 4.106 2.755 1.00 93.19 83 ARG A O 1
ATOM 665 N N . VAL A 1 84 ? 2.463 4.145 3.034 1.00 89.88 84 VAL A N 1
ATOM 666 C CA . VAL A 1 84 ? 2.170 3.130 2.016 1.00 89.88 84 VAL A CA 1
ATOM 667 C C . VAL A 1 84 ? 2.311 3.752 0.627 1.00 89.88 84 VAL A C 1
ATOM 669 O O . VAL A 1 84 ? 2.970 3.175 -0.234 1.00 89.88 84 VAL A O 1
ATOM 672 N N . GLU A 1 85 ? 1.774 4.959 0.434 1.00 89.94 85 GLU A N 1
ATOM 673 C CA . GLU A 1 85 ? 1.901 5.709 -0.819 1.00 89.94 85 GLU A CA 1
ATOM 674 C C . GLU A 1 85 ? 3.362 5.976 -1.202 1.00 89.94 85 GLU A C 1
ATOM 676 O O . GLU A 1 85 ? 3.702 5.781 -2.363 1.00 89.94 85 GLU A O 1
ATOM 681 N N . GLU A 1 86 ? 4.233 6.329 -0.251 1.00 91.81 86 GLU A N 1
ATOM 682 C CA . GLU A 1 86 ? 5.672 6.546 -0.486 1.00 91.81 86 GLU A CA 1
ATOM 683 C C . GLU A 1 86 ? 6.380 5.289 -1.028 1.00 91.81 86 GLU A C 1
ATOM 685 O O . GLU A 1 86 ? 7.254 5.366 -1.899 1.00 91.81 86 GLU A O 1
ATOM 690 N N . ILE A 1 87 ? 5.983 4.107 -0.546 1.00 88.81 87 ILE A N 1
ATOM 691 C CA . ILE A 1 87 ? 6.511 2.838 -1.057 1.00 88.81 87 ILE A CA 1
ATOM 692 C C . ILE A 1 87 ? 6.032 2.617 -2.494 1.00 88.81 87 ILE A C 1
ATOM 694 O O . ILE A 1 87 ? 6.839 2.263 -3.352 1.00 88.81 87 ILE A O 1
ATOM 698 N N . LEU A 1 88 ? 4.747 2.861 -2.774 1.00 87.94 88 LEU A N 1
ATOM 699 C CA . LEU A 1 88 ? 4.203 2.751 -4.130 1.00 87.94 88 LEU A CA 1
ATOM 700 C C . LEU A 1 88 ? 4.858 3.753 -5.091 1.00 87.94 88 LEU A C 1
ATOM 702 O O . LEU A 1 88 ? 5.168 3.383 -6.218 1.00 87.94 88 LEU A O 1
ATOM 706 N N . ASP A 1 89 ? 5.118 4.984 -4.649 1.00 90.31 89 ASP A N 1
ATOM 707 C CA . ASP A 1 89 ? 5.851 5.988 -5.428 1.00 90.31 89 ASP A CA 1
ATOM 708 C C . ASP A 1 89 ? 7.255 5.512 -5.774 1.00 90.31 89 ASP A C 1
ATOM 710 O O . ASP A 1 89 ? 7.648 5.545 -6.937 1.00 90.31 89 ASP A O 1
ATOM 714 N N . THR A 1 90 ? 7.984 4.986 -4.786 1.00 88.75 90 THR A N 1
ATOM 715 C CA . THR A 1 90 ? 9.331 4.448 -5.008 1.00 88.75 90 THR A CA 1
ATOM 716 C C . THR A 1 90 ? 9.311 3.357 -6.078 1.00 88.75 90 THR A C 1
ATOM 718 O O . THR A 1 90 ? 10.153 3.343 -6.969 1.00 88.75 90 THR A O 1
ATOM 721 N N . VAL A 1 91 ? 8.341 2.449 -6.014 1.00 86.25 91 VAL A N 1
ATOM 722 C CA . VAL A 1 91 ? 8.188 1.351 -6.974 1.00 86.25 91 VAL A CA 1
ATOM 723 C C . VAL A 1 91 ? 7.863 1.877 -8.374 1.00 86.25 91 VAL A C 1
ATOM 725 O O . VAL A 1 91 ? 8.495 1.470 -9.350 1.00 86.25 91 VAL A O 1
ATOM 728 N N . ILE A 1 92 ? 6.906 2.801 -8.471 1.00 87.56 92 ILE A N 1
ATOM 729 C CA . ILE A 1 92 ? 6.502 3.434 -9.729 1.00 87.56 92 ILE A CA 1
ATOM 730 C C . ILE A 1 92 ? 7.689 4.162 -10.368 1.00 87.56 92 ILE A C 1
ATOM 732 O O . ILE A 1 92 ? 7.929 4.010 -11.566 1.00 87.56 92 ILE A O 1
ATOM 736 N N . ASP A 1 93 ? 8.459 4.918 -9.591 1.00 88.38 93 ASP A N 1
ATOM 737 C CA . ASP A 1 93 ? 9.607 5.670 -10.092 1.00 88.38 93 ASP A CA 1
ATOM 738 C C . ASP A 1 93 ? 10.719 4.755 -10.607 1.00 88.38 93 ASP A C 1
ATOM 740 O O . ASP A 1 93 ? 11.297 5.020 -11.662 1.00 88.38 93 ASP A O 1
ATOM 744 N N . GLU A 1 94 ? 11.016 3.661 -9.903 1.00 84.62 94 GLU A N 1
ATOM 745 C CA . GLU A 1 94 ? 11.994 2.672 -10.370 1.00 84.62 94 GLU A CA 1
ATOM 746 C C . GLU A 1 94 ? 11.554 2.030 -11.686 1.00 84.62 94 GLU A C 1
ATOM 748 O O . GLU A 1 94 ? 12.350 1.935 -12.622 1.00 84.62 94 GLU A O 1
ATOM 753 N N . ARG A 1 95 ? 10.268 1.684 -11.799 1.00 83.44 95 ARG A N 1
ATOM 754 C CA . ARG A 1 95 ? 9.697 1.128 -13.026 1.00 83.44 95 ARG A CA 1
ATOM 755 C C . ARG A 1 95 ? 9.803 2.104 -14.199 1.00 83.44 95 ARG A C 1
ATOM 757 O O . ARG A 1 95 ? 10.238 1.719 -15.283 1.00 83.44 95 ARG A O 1
ATOM 764 N N . ARG A 1 96 ? 9.470 3.380 -13.986 1.00 83.69 96 ARG A N 1
ATOM 765 C CA . ARG A 1 96 ? 9.558 4.420 -15.028 1.00 83.69 96 ARG A CA 1
ATOM 766 C C . ARG A 1 96 ? 10.992 4.646 -15.501 1.00 83.69 96 ARG A C 1
ATOM 768 O O . ARG A 1 96 ? 11.212 4.779 -16.701 1.00 83.69 96 ARG A O 1
ATOM 775 N N . LYS A 1 97 ? 11.973 4.648 -14.589 1.00 84.69 97 LYS A N 1
ATOM 776 C CA . LYS A 1 97 ? 13.399 4.751 -14.953 1.00 84.69 97 LYS A CA 1
ATOM 777 C C . LYS A 1 97 ? 13.839 3.596 -15.852 1.00 84.69 97 LYS A C 1
ATOM 779 O O . LYS A 1 97 ? 14.574 3.825 -16.805 1.00 84.69 97 LYS A O 1
ATOM 784 N N . MET A 1 98 ? 13.378 2.377 -15.574 1.00 78.25 98 MET A N 1
ATOM 785 C CA . MET A 1 98 ? 13.702 1.204 -16.392 1.00 78.25 98 MET A CA 1
ATOM 786 C C . MET A 1 98 ? 13.070 1.279 -17.778 1.00 78.25 98 MET A C 1
ATOM 788 O O . MET A 1 98 ? 13.770 1.083 -18.764 1.00 78.25 98 MET A O 1
ATOM 792 N N . MET A 1 99 ? 11.783 1.627 -17.869 1.00 76.94 99 MET A N 1
ATOM 793 C CA . MET A 1 99 ? 11.109 1.808 -19.162 1.00 76.94 99 MET A CA 1
ATOM 794 C C . MET A 1 99 ? 11.805 2.879 -20.018 1.00 76.94 99 MET A C 1
ATOM 796 O O . MET A 1 99 ? 11.993 2.685 -21.216 1.00 76.94 99 MET A O 1
ATOM 800 N N . ALA A 1 100 ? 12.264 3.974 -19.402 1.00 78.06 100 ALA A N 1
ATOM 801 C CA . ALA A 1 100 ? 13.017 5.019 -20.094 1.00 78.06 100 ALA A CA 1
ATOM 802 C C . ALA A 1 100 ? 14.413 4.562 -20.565 1.00 78.06 100 ALA A C 1
ATOM 804 O O . ALA A 1 100 ? 14.866 5.006 -21.616 1.00 78.06 100 ALA A O 1
ATOM 805 N N . ALA A 1 101 ? 15.089 3.684 -19.815 1.00 72.38 101 ALA A N 1
ATOM 806 C CA . ALA A 1 101 ? 16.390 3.133 -20.203 1.00 72.38 101 ALA A CA 1
ATOM 807 C C . ALA A 1 101 ? 16.289 2.173 -21.403 1.00 72.38 101 ALA A C 1
ATOM 809 O O . ALA A 1 101 ? 17.185 2.151 -22.239 1.00 72.38 101 ALA A O 1
ATOM 810 N N . VAL A 1 102 ? 15.186 1.424 -21.518 1.00 65.62 102 VAL A N 1
ATOM 811 C CA . VAL A 1 102 ? 14.940 0.488 -22.632 1.00 65.62 102 VAL A CA 1
ATOM 812 C C . VAL A 1 102 ? 14.583 1.221 -23.934 1.00 65.62 102 VAL A C 1
ATOM 814 O O . VAL A 1 102 ? 14.937 0.765 -25.014 1.00 65.62 102 VAL A O 1
ATOM 817 N N . GLY A 1 103 ? 13.948 2.395 -23.865 1.00 57.94 103 GLY A N 1
ATOM 818 C CA . GLY A 1 103 ? 13.597 3.193 -25.051 1.00 57.94 103 GLY A CA 1
ATOM 819 C C . GLY A 1 103 ? 14.766 3.908 -25.751 1.00 57.94 103 GLY A C 1
ATOM 820 O O . GLY A 1 103 ? 14.521 4.658 -26.695 1.00 57.94 103 GLY A O 1
ATOM 821 N N . GLY A 1 104 ? 16.009 3.739 -25.279 1.00 51.00 104 GLY A N 1
ATOM 822 C CA . GLY A 1 104 ? 17.185 4.499 -25.724 1.00 51.00 104 GLY A CA 1
ATOM 823 C C . GLY A 1 104 ? 18.210 3.752 -26.587 1.00 51.00 104 GLY A C 1
ATOM 824 O O . GLY A 1 104 ? 19.088 4.407 -27.146 1.00 51.00 104 GLY A O 1
ATOM 825 N N . GLU A 1 105 ? 18.126 2.427 -26.732 1.00 45.94 105 GLU A N 1
ATOM 826 C CA . GLU A 1 105 ? 19.116 1.633 -27.476 1.00 45.94 105 GLU A CA 1
ATOM 827 C C . GLU A 1 105 ? 18.414 0.708 -28.489 1.00 45.94 105 GLU A C 1
ATOM 829 O O . GLU A 1 105 ? 17.544 -0.083 -28.140 1.00 45.94 105 GLU A O 1
ATOM 834 N N . SER A 1 106 ? 18.747 0.873 -29.775 1.00 47.38 106 SER A N 1
ATOM 835 C CA . SER A 1 106 ? 18.177 0.127 -30.905 1.00 47.38 106 SER A CA 1
ATOM 836 C C . SER A 1 106 ? 18.416 -1.384 -30.836 1.00 47.38 106 SER A C 1
ATOM 838 O O . SER A 1 106 ? 19.527 -1.830 -30.573 1.00 47.38 106 SER A O 1
ATOM 840 N N . GLU A 1 107 ? 17.387 -2.122 -31.263 1.00 47.78 107 GLU A N 1
ATOM 841 C CA . GLU A 1 107 ? 17.460 -3.336 -32.091 1.00 47.78 107 GLU A CA 1
ATOM 842 C C . GLU A 1 107 ? 18.492 -4.398 -31.671 1.00 47.78 107 GLU A C 1
ATOM 844 O O . GLU A 1 107 ? 19.427 -4.724 -32.402 1.00 47.78 107 GLU A O 1
ATOM 849 N N . SER A 1 108 ? 18.243 -5.060 -30.545 1.00 42.12 108 SER A N 1
ATOM 850 C CA . SER A 1 108 ? 18.529 -6.492 -30.465 1.00 42.12 108 SER A CA 1
ATOM 851 C C . SER A 1 108 ? 17.390 -7.192 -29.741 1.00 42.12 108 SER A C 1
ATOM 853 O O . SER A 1 108 ? 17.344 -7.213 -28.517 1.00 42.12 108 SER A O 1
ATOM 855 N N . GLU A 1 109 ? 16.457 -7.750 -30.512 1.00 47.94 109 GLU A N 1
ATOM 856 C CA . GLU A 1 109 ? 15.402 -8.628 -30.009 1.00 47.94 109 GLU A CA 1
ATOM 857 C C . GLU A 1 109 ? 16.042 -9.853 -29.341 1.00 47.94 109 GLU A C 1
ATOM 859 O O . GLU A 1 109 ? 16.362 -10.856 -29.979 1.00 47.94 109 GLU A O 1
ATOM 864 N N . SER A 1 110 ? 16.258 -9.763 -28.030 1.00 44.59 110 SER A N 1
ATOM 865 C CA . SER A 1 110 ? 16.348 -10.935 -27.173 1.00 44.59 110 SER A CA 1
ATOM 866 C C . SER A 1 110 ? 14.965 -11.158 -26.569 1.00 44.59 110 SER A C 1
ATOM 868 O O . SER A 1 110 ? 14.363 -10.242 -26.009 1.00 44.59 110 SER A O 1
ATOM 870 N N . GLU A 1 111 ? 14.437 -12.377 -26.686 1.00 46.97 111 GLU A N 1
ATOM 871 C CA . GLU A 1 111 ? 13.095 -12.756 -26.207 1.00 46.97 111 GLU A CA 1
ATOM 872 C C . GLU A 1 111 ? 12.845 -12.348 -24.734 1.00 46.97 111 GLU A C 1
ATOM 874 O O . GLU A 1 111 ? 11.711 -12.055 -24.354 1.00 46.97 111 GLU A O 1
ATOM 879 N N . SER A 1 112 ? 13.912 -12.208 -23.934 1.00 49.72 112 SER A N 1
ATOM 880 C CA . SER A 1 112 ? 13.889 -11.769 -22.531 1.00 49.72 112 SER A CA 1
ATOM 881 C C . SER A 1 112 ? 13.571 -10.287 -22.280 1.00 49.72 112 SER A C 1
ATOM 883 O O . SER A 1 112 ? 13.257 -9.919 -21.148 1.00 49.72 112 SER A O 1
ATOM 885 N N . GLU A 1 113 ? 13.676 -9.405 -23.277 1.00 48.81 113 GLU A N 1
ATOM 886 C CA . GLU A 1 113 ? 13.390 -7.970 -23.095 1.00 48.81 113 GLU A CA 1
ATOM 887 C C . GLU A 1 113 ? 11.907 -7.637 -23.270 1.00 48.81 113 GLU A C 1
ATOM 889 O O . GLU A 1 113 ? 11.395 -6.751 -22.583 1.00 48.81 113 GLU A O 1
ATOM 894 N N . SER A 1 114 ? 11.189 -8.425 -24.078 1.00 47.31 114 SER A N 1
ATOM 895 C CA . SER A 1 114 ? 9.730 -8.322 -24.212 1.00 47.31 114 SER A CA 1
ATOM 896 C C . SER A 1 114 ? 8.999 -8.628 -22.896 1.00 47.31 114 SER A C 1
ATOM 898 O O . SER A 1 114 ? 7.975 -8.021 -22.593 1.00 47.31 114 SER A O 1
ATOM 900 N N . GLU A 1 115 ? 9.559 -9.501 -22.052 1.00 49.72 115 GLU A N 1
ATOM 901 C CA . GLU A 1 115 ? 8.980 -9.844 -20.748 1.00 49.72 115 GLU A CA 1
ATOM 902 C C . GLU A 1 115 ? 9.127 -8.718 -19.720 1.00 49.72 115 GLU A C 1
ATOM 904 O O . GLU A 1 115 ? 8.280 -8.568 -18.837 1.00 49.72 115 GLU A O 1
ATOM 909 N N . ARG A 1 116 ? 10.164 -7.877 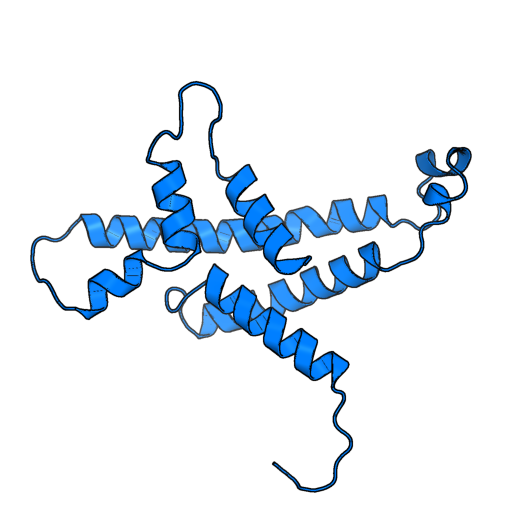-19.837 1.00 51.50 116 ARG A N 1
ATOM 910 C CA . ARG A 1 116 ? 10.398 -6.790 -18.879 1.00 51.50 116 ARG A CA 1
ATOM 911 C C . ARG A 1 116 ? 9.377 -5.672 -19.006 1.00 51.50 116 ARG A C 1
ATOM 913 O O . ARG A 1 116 ? 9.135 -5.021 -18.000 1.00 51.50 116 ARG A O 1
ATOM 920 N N . GLY A 1 117 ? 8.751 -5.462 -20.165 1.00 54.44 117 GLY A N 1
ATOM 921 C CA . GLY A 1 117 ? 7.665 -4.490 -20.376 1.00 54.44 117 GLY A CA 1
ATOM 922 C C . GLY A 1 117 ? 6.287 -4.953 -19.879 1.00 54.44 117 GLY A C 1
ATOM 923 O O . GLY A 1 117 ? 5.458 -4.115 -19.535 1.00 54.44 117 GLY A O 1
ATOM 924 N N . ASN A 1 118 ? 6.091 -6.266 -19.739 1.00 63.53 118 ASN A N 1
ATOM 925 C CA . ASN A 1 118 ? 4.774 -6.903 -19.615 1.00 63.53 118 ASN A CA 1
ATOM 926 C C . ASN A 1 118 ? 4.339 -7.235 -18.177 1.00 63.53 118 ASN A C 1
ATOM 928 O O . ASN A 1 118 ? 3.363 -7.965 -17.988 1.00 63.53 118 ASN A O 1
ATOM 932 N N . ASP A 1 119 ? 5.044 -6.749 -17.150 1.00 78.75 119 ASP A N 1
ATOM 933 C CA . ASP A 1 119 ? 4.550 -6.903 -15.780 1.00 78.75 119 ASP A CA 1
ATOM 934 C C . ASP A 1 119 ? 3.335 -5.998 -15.520 1.00 78.75 119 ASP A C 1
ATOM 936 O O . ASP A 1 119 ? 3.061 -5.039 -16.246 1.00 78.75 119 ASP A O 1
ATOM 940 N N . PHE A 1 120 ? 2.559 -6.339 -14.491 1.00 85.31 120 PHE A N 1
ATOM 941 C CA . PHE A 1 120 ? 1.278 -5.692 -14.215 1.00 85.31 120 PHE A CA 1
ATOM 942 C C . PHE A 1 120 ? 1.408 -4.168 -14.081 1.00 85.31 120 PHE A C 1
ATOM 944 O O . PHE A 1 120 ? 0.615 -3.426 -14.660 1.00 85.31 120 PHE A O 1
ATOM 951 N N . LEU A 1 121 ? 2.436 -3.689 -13.373 1.00 86.75 121 LEU A N 1
ATOM 952 C CA . LEU A 1 121 ? 2.693 -2.258 -13.239 1.00 86.75 121 LEU A CA 1
ATOM 953 C C . LEU A 1 121 ? 3.115 -1.608 -14.566 1.00 86.75 121 LEU A C 1
ATOM 955 O O . LEU A 1 121 ? 2.704 -0.481 -14.835 1.00 86.75 121 LEU A O 1
ATOM 959 N N . GLY A 1 122 ? 3.897 -2.299 -15.398 1.00 85.38 122 GLY A N 1
ATOM 960 C CA . GLY A 1 122 ? 4.224 -1.876 -16.759 1.00 85.38 122 GLY A CA 1
ATOM 961 C C . GLY A 1 122 ? 2.985 -1.620 -17.608 1.00 85.38 122 GLY A C 1
ATOM 962 O O . GLY A 1 122 ? 2.846 -0.528 -18.154 1.00 85.38 122 GLY A O 1
ATOM 963 N N . ILE A 1 123 ? 2.051 -2.574 -17.618 1.00 85.81 123 ILE A N 1
ATOM 964 C CA . ILE A 1 123 ? 0.778 -2.460 -18.345 1.00 85.81 123 ILE A CA 1
ATOM 965 C C . ILE A 1 123 ? -0.019 -1.249 -17.846 1.00 85.81 123 ILE A C 1
ATOM 967 O O . ILE A 1 123 ? -0.513 -0.453 -18.643 1.00 85.81 123 ILE A O 1
ATOM 971 N N . LEU A 1 124 ? -0.123 -1.061 -16.525 1.00 87.81 124 LEU A N 1
ATOM 972 C CA . LEU A 1 124 ? -0.808 0.104 -15.961 1.00 87.81 124 LEU A CA 1
ATOM 973 C C . LEU A 1 124 ? -0.117 1.417 -16.367 1.00 87.81 124 LEU A C 1
ATOM 975 O O . LEU A 1 124 ? -0.784 2.382 -16.720 1.00 87.81 124 LEU A O 1
ATOM 979 N N . LEU A 1 125 ? 1.211 1.490 -16.354 1.00 86.50 125 LEU A N 1
ATOM 980 C CA . LEU A 1 125 ? 1.914 2.711 -16.756 1.00 86.50 125 LEU A CA 1
ATOM 981 C C . LEU A 1 125 ? 1.762 3.012 -18.252 1.00 86.50 125 LEU A C 1
ATOM 983 O O . LEU A 1 125 ? 1.577 4.177 -18.600 1.00 86.50 125 LEU A O 1
ATOM 987 N N . GLU A 1 126 ? 1.751 1.994 -19.110 1.00 85.00 126 GLU A N 1
ATOM 988 C CA . GLU A 1 126 ? 1.501 2.142 -20.547 1.00 85.00 126 GLU A CA 1
ATOM 989 C C . GLU A 1 126 ? 0.067 2.624 -20.828 1.00 85.00 126 GLU A C 1
ATOM 991 O O . GLU A 1 126 ? -0.139 3.588 -21.569 1.00 85.00 126 GLU A O 1
ATOM 996 N N . LEU A 1 127 ? -0.932 2.050 -20.144 1.00 83.56 127 LEU A N 1
ATOM 997 C CA . LEU A 1 127 ? -2.324 2.521 -20.192 1.00 83.56 127 LEU A CA 1
ATOM 998 C C . LEU A 1 127 ? -2.476 3.972 -19.713 1.00 83.56 127 LEU A C 1
ATOM 1000 O O . LEU A 1 127 ? -3.413 4.660 -20.100 1.00 83.56 127 LEU A O 1
ATOM 1004 N N . LYS A 1 128 ? -1.566 4.463 -18.866 1.00 82.44 128 LYS A N 1
ATOM 1005 C CA . LYS A 1 128 ? -1.520 5.871 -18.433 1.00 82.44 128 LYS A CA 1
ATOM 1006 C C . LYS A 1 128 ? -0.979 6.810 -19.504 1.00 82.44 128 LYS A C 1
ATOM 1008 O O . LYS A 1 128 ? -1.119 8.028 -19.367 1.00 82.44 128 LYS A O 1
ATOM 1013 N N . GLU A 1 129 ? -0.231 6.291 -20.467 1.00 77.00 129 GLU A N 1
ATOM 1014 C CA . GLU A 1 129 ? 0.384 7.059 -21.553 1.00 77.00 129 GLU A CA 1
ATOM 1015 C C . GLU A 1 129 ? -0.507 7.060 -22.794 1.00 77.00 129 GLU A C 1
ATOM 1017 O O . GLU A 1 129 ? -0.656 8.094 -23.443 1.00 77.00 129 GLU A O 1
ATOM 1022 N N . GLN A 1 130 ? -1.199 5.951 -23.046 1.00 71.44 130 GLN A N 1
ATOM 1023 C CA . GLN A 1 130 ? -2.297 5.872 -23.999 1.00 71.44 130 GLN A CA 1
ATOM 1024 C C . GLN A 1 130 ? -3.502 6.616 -23.404 1.00 71.44 130 GLN A C 1
ATOM 1026 O O . GLN A 1 130 ? -4.139 6.126 -22.484 1.00 71.44 130 GLN A O 1
ATOM 1031 N N . HIS A 1 131 ? -3.808 7.836 -23.851 1.00 60.16 131 HIS A N 1
ATOM 1032 C CA . HIS A 1 131 ? -4.967 8.586 -23.348 1.00 60.16 131 HIS A CA 1
ATOM 1033 C C . HIS A 1 131 ? -6.274 7.786 -23.528 1.00 60.16 131 HIS A C 1
ATOM 1035 O O . HIS A 1 131 ? -6.869 7.785 -24.606 1.00 60.16 131 HIS A O 1
ATOM 1041 N N . VAL A 1 132 ? -6.729 7.105 -22.470 1.00 56.38 132 VAL A N 1
ATOM 1042 C CA . VAL A 1 132 ? -7.996 6.363 -22.438 1.00 56.38 132 VAL A CA 1
ATOM 1043 C C . VAL A 1 132 ? -9.158 7.361 -22.370 1.00 56.38 132 VAL A C 1
ATOM 1045 O O . VAL A 1 132 ? -9.695 7.637 -21.303 1.00 56.38 132 VAL A O 1
ATOM 1048 N N . GLY A 1 133 ? -9.538 7.908 -23.527 1.00 52.94 133 GLY A N 1
ATOM 1049 C CA . GLY A 1 133 ? -10.738 8.730 -23.711 1.00 52.94 133 GLY A CA 1
ATOM 1050 C C . GLY A 1 133 ? -10.644 10.159 -23.160 1.00 52.94 133 GLY A C 1
ATOM 1051 O O . GLY A 1 133 ? -10.009 10.431 -22.145 1.00 52.94 133 GLY A O 1
ATOM 1052 N N . GLU A 1 134 ? -11.312 11.094 -23.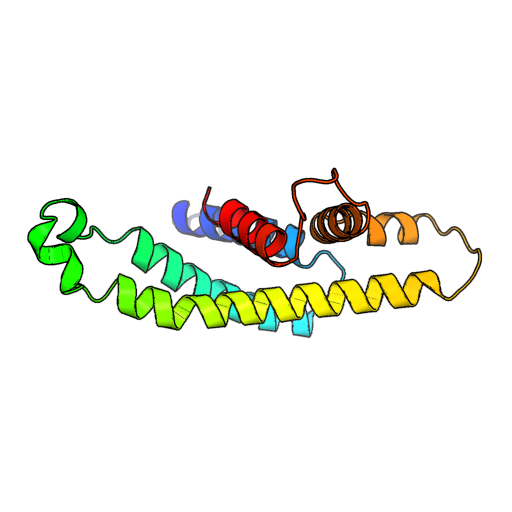835 1.00 53.75 134 GLU A N 1
ATOM 1053 C CA . GLU A 1 134 ? -11.257 12.539 -23.554 1.00 53.75 134 GLU A CA 1
ATOM 1054 C C . GLU A 1 134 ? -11.861 12.963 -22.195 1.00 53.75 134 GLU A C 1
ATOM 1056 O O . GLU A 1 134 ? -11.733 14.126 -21.821 1.00 53.75 134 GLU A O 1
ATOM 1061 N N . GLU A 1 135 ? -12.462 12.053 -21.415 1.00 58.47 135 GLU A N 1
ATOM 1062 C CA . GLU A 1 135 ? -13.194 12.409 -20.183 1.00 58.47 135 GLU A CA 1
ATOM 1063 C C . GLU A 1 135 ? -12.719 11.725 -18.884 1.00 58.47 135 GLU A C 1
ATOM 1065 O O . GLU A 1 135 ? -13.208 12.064 -17.806 1.00 58.47 135 GLU A O 1
ATOM 1070 N N . SER A 1 136 ? -11.726 10.828 -18.918 1.00 56.38 136 SER A N 1
ATOM 1071 C CA . SER A 1 136 ? -11.152 10.255 -17.689 1.00 56.38 136 SER A CA 1
ATOM 1072 C C . SER A 1 136 ? -9.639 10.113 -17.786 1.00 56.38 136 SER A C 1
ATOM 1074 O O . SER A 1 136 ? -9.134 9.227 -18.470 1.00 56.38 136 SER A O 1
ATOM 1076 N N . SER A 1 137 ? -8.885 10.948 -17.064 1.00 65.00 137 SER A N 1
ATOM 1077 C CA . SER A 1 137 ? -7.438 10.760 -16.977 1.00 65.00 137 SER A CA 1
ATOM 1078 C C . SER A 1 137 ? -7.134 9.579 -16.055 1.00 65.00 137 SER A C 1
ATOM 1080 O O . SER A 1 137 ? -7.140 9.676 -14.826 1.00 65.00 137 SER A O 1
ATOM 1082 N N . PHE A 1 138 ? -6.883 8.419 -16.656 1.00 80.31 138 PHE A N 1
ATOM 1083 C CA . PHE A 1 138 ? -6.210 7.335 -15.961 1.00 80.31 138 PHE A CA 1
ATOM 1084 C C . PHE A 1 138 ? -4.814 7.835 -15.554 1.00 80.31 138 PHE A C 1
ATOM 1086 O O . PHE A 1 138 ? -3.968 8.113 -16.403 1.00 80.31 138 PHE A O 1
ATOM 1093 N N . GLY A 1 139 ? -4.608 8.065 -14.256 1.00 84.94 139 GLY A N 1
ATOM 1094 C CA . GLY A 1 139 ? -3.429 8.720 -13.698 1.00 84.94 139 GLY A CA 1
ATOM 1095 C C . GLY A 1 139 ? -2.752 7.901 -12.602 1.00 84.94 139 GLY A C 1
ATOM 1096 O O . GLY A 1 139 ? -3.181 6.806 -12.242 1.00 84.94 139 GLY A O 1
ATOM 1097 N N . LEU A 1 140 ? -1.673 8.449 -12.035 1.00 87.00 140 LEU A N 1
ATOM 1098 C CA . LEU A 1 140 ? -0.902 7.774 -10.981 1.00 87.00 140 LEU A CA 1
ATOM 1099 C C . LEU A 1 140 ? -1.749 7.477 -9.735 1.00 87.00 140 LEU A C 1
ATOM 1101 O O . LEU A 1 140 ? -1.555 6.449 -9.093 1.00 87.00 140 LEU A O 1
ATOM 1105 N N . THR A 1 141 ? -2.718 8.337 -9.415 1.00 89.50 141 THR A N 1
ATOM 1106 C CA . THR A 1 141 ? -3.657 8.114 -8.309 1.00 89.50 141 THR A CA 1
ATOM 1107 C C . THR A 1 141 ? -4.507 6.865 -8.534 1.00 89.50 141 THR A C 1
ATOM 1109 O O . THR A 1 141 ? -4.645 6.054 -7.622 1.00 89.50 141 THR A O 1
ATOM 1112 N N . GLN A 1 142 ? -5.037 6.668 -9.746 1.00 89.12 142 GLN A N 1
ATOM 1113 C CA . GLN A 1 142 ? -5.829 5.486 -10.093 1.00 89.12 142 GLN A CA 1
ATOM 1114 C C . GLN A 1 142 ? -4.968 4.223 -10.101 1.00 89.12 142 GLN A C 1
ATOM 1116 O O . GLN A 1 142 ? -5.407 3.198 -9.592 1.00 89.12 142 GLN A O 1
ATOM 1121 N N . ILE A 1 143 ? -3.728 4.307 -10.596 1.00 89.31 143 ILE A N 1
ATOM 1122 C CA . ILE A 1 143 ? -2.766 3.199 -10.526 1.00 89.31 143 ILE A CA 1
ATOM 1123 C C . ILE A 1 143 ? -2.555 2.786 -9.069 1.00 89.31 143 ILE A C 1
ATOM 1125 O O . ILE A 1 143 ? -2.821 1.640 -8.724 1.00 89.31 143 ILE A O 1
ATOM 1129 N N . LYS A 1 144 ? -2.170 3.715 -8.184 1.00 88.25 144 LYS A N 1
ATOM 1130 C CA . LYS A 1 144 ? -1.988 3.418 -6.753 1.00 88.25 144 LYS A CA 1
ATOM 1131 C C . LYS A 1 144 ? -3.249 2.828 -6.119 1.00 88.25 144 LYS A C 1
ATOM 1133 O O . LYS A 1 144 ? -3.146 1.879 -5.351 1.00 88.25 144 LYS A O 1
ATOM 1138 N N . ALA A 1 145 ? -4.427 3.348 -6.461 1.00 89.12 145 ALA A N 1
ATOM 1139 C CA . ALA A 1 145 ? -5.695 2.826 -5.962 1.00 89.12 145 ALA A CA 1
ATOM 1140 C C . ALA A 1 145 ? -5.958 1.382 -6.421 1.00 89.12 145 ALA A C 1
ATOM 1142 O O . ALA A 1 145 ? -6.384 0.570 -5.608 1.00 89.12 145 ALA A O 1
ATOM 1143 N N . ILE A 1 146 ? -5.659 1.032 -7.678 1.00 89.25 146 ILE A N 1
ATOM 1144 C CA . ILE A 1 146 ? -5.765 -0.348 -8.188 1.00 89.25 146 ILE A CA 1
ATOM 1145 C C . ILE A 1 146 ? -4.797 -1.272 -7.448 1.00 89.25 146 ILE A C 1
ATOM 1147 O O . ILE A 1 146 ? -5.192 -2.357 -7.023 1.00 89.25 146 ILE A O 1
ATOM 1151 N N . LEU A 1 147 ? -3.551 -0.836 -7.254 1.00 85.06 147 LEU A N 1
ATOM 1152 C CA . LEU A 1 147 ? -2.540 -1.601 -6.522 1.00 85.06 147 LEU A CA 1
ATOM 1153 C C . LEU A 1 147 ? -2.980 -1.862 -5.074 1.00 85.06 147 LEU A C 1
ATOM 1155 O O . LEU A 1 147 ? -2.911 -2.994 -4.601 1.00 85.06 147 LEU A O 1
ATOM 1159 N N . MET A 1 148 ? -3.512 -0.839 -4.401 1.00 85.75 148 MET A N 1
ATOM 1160 C CA . MET A 1 148 ? -4.079 -0.968 -3.057 1.00 85.75 148 MET A CA 1
ATOM 1161 C C . MET A 1 148 ? -5.324 -1.856 -3.031 1.00 85.75 148 MET A C 1
ATOM 1163 O O . MET A 1 148 ? -5.456 -2.689 -2.146 1.00 85.75 148 MET A O 1
ATOM 1167 N N . ASN A 1 149 ? -6.227 -1.727 -4.003 1.00 85.81 149 ASN A N 1
ATOM 1168 C CA . ASN A 1 149 ? -7.430 -2.552 -4.084 1.00 85.81 149 ASN A CA 1
ATOM 1169 C C . ASN A 1 149 ? -7.107 -4.032 -4.341 1.00 85.81 149 ASN A C 1
ATOM 1171 O O . ASN A 1 149 ? -7.796 -4.902 -3.823 1.00 85.81 149 ASN A O 1
ATOM 1175 N N . THR A 1 150 ? -6.056 -4.316 -5.114 1.00 83.00 150 THR A N 1
ATOM 1176 C CA . THR A 1 150 ? -5.565 -5.686 -5.348 1.00 83.00 150 THR A CA 1
ATOM 1177 C C . THR A 1 150 ? -5.045 -6.313 -4.057 1.00 83.00 150 THR A C 1
ATOM 1179 O O . THR A 1 150 ? -5.147 -7.516 -3.887 1.00 83.00 150 THR A O 1
ATOM 1182 N N . PHE A 1 151 ? -4.519 -5.499 -3.138 1.00 74.56 151 PHE A N 1
ATOM 1183 C CA . PHE A 1 151 ? -4.122 -5.960 -1.813 1.00 74.56 151 PHE A CA 1
ATOM 1184 C C . PHE A 1 151 ? -5.315 -6.221 -0.872 1.00 74.56 151 PHE A C 1
ATOM 1186 O O . PHE A 1 151 ? -5.203 -6.974 0.086 1.00 74.56 151 PHE A O 1
ATOM 1193 N N . MET A 1 152 ? -6.450 -5.569 -1.111 1.00 73.62 152 MET A N 1
ATOM 1194 C CA . MET A 1 152 ? -7.574 -5.523 -0.174 1.00 73.62 152 MET A CA 1
ATOM 1195 C C . MET A 1 152 ? -8.699 -6.526 -0.485 1.00 73.62 152 MET A C 1
ATOM 1197 O O . MET A 1 152 ? -9.691 -6.521 0.244 1.00 73.62 152 MET A O 1
ATOM 1201 N N . ASN A 1 153 ? -8.591 -7.318 -1.560 1.00 64.19 153 ASN A N 1
ATOM 1202 C CA . ASN A 1 153 ? -9.633 -8.249 -2.028 1.00 64.19 153 ASN A CA 1
ATOM 1203 C C . ASN A 1 153 ? -9.223 -9.710 -1.907 1.00 64.19 153 ASN A C 1
ATOM 1205 O O . ASN A 1 153 ? -8.079 -10.004 -2.303 1.00 64.19 153 ASN A O 1
#

Sequence (153 aa):
MKIGKPIEIGELVFLTELNVILSLLWGGTIDEQKRDKLGAQFRDKVLKLVDLLGKPNISDYFPVLAKFDVQGIEKETRVLMPRVEEILDTVIDERRKMMAAVGGESESESESESERGNDFLGILLELKEQHVGEESSFGLTQIKAILMNTFMN

Organism: NCBI:txid2727402

Secondary structure (DSSP, 8-state):
--TT----HHHHHHHHHHHHHHHHHHTTTS-HHHHHHHHHHHHHHHHHHHHHHHS--HHHH-GGGGGG-TTSHHHHHHHHHHHHHHHHHHHHHHHHHHHHHHTTS-----HHHHHHH-SHHHHHHHHTTS---TT----HHHHHHHHHHHH--

InterPro domains:
  IPR001128 Cytochrome P450 [PF00067] (4-152)
  IPR036396 Cytochrome P450 superfamily [G3DSA:1.10.630.10] (1-153)
  IPR036396 Cytochrome P450 superfamily [SSF48264] (4-151)

Radius of gyration: 19.47 Å; chains: 1; bounding box: 43×47×51 Å